Protein AF-A0AB34GJB0-F1 (afdb_monomer_lite)

Foldseek 3Di:
DDDPFFCADPDRDTPDDPQDDWDAAPAPRTTDTCVQFVQDWDAHVVCCLPPVDRDTGGHGPVVVVVCVVQQQPQDDQSVVRPVCVLVVQVLLVVQLVVLVVVLVLVVCLVPDDPPVSVVVVVVLLVPPPDDVVLVVVVVVPDVDDPDDPPPPVSSDPDPCSNVRVRTDGNNRSSVSVD

Organism: Eschrichtius robustus (NCBI:txid9764)

Radius of gyration: 23.54 Å; chains: 1; bounding box: 44×44×72 Å

Sequence (178 aa):
MHYMLHKQRGCQRCIGLSNGRAKVCNYSGWYYCSSCHADDSFLIPARIVHNWDTSKYKVSKQAKEFLEYVYEEPLIDIQQENPMLYGHAEPLATVVRLRQRLKSLRAYLFSCRAAVAEDLRRRWILTCRFSEAFLEQLSYRFPSALHSTLELELIFPREYLLQQIHLYSLADLQQVST

pLDDT: mean 74.67, std 21.78, range [33.75, 98.25]

Secondary structure (DSSP, 8-state):
-----PPPSSSS---SSSS---EE-TTT--EE-TTT----EEE-HHHHHHH----EEE--HHHHHHHHHTTTS--EEHHHH-TTHHHH-HHHHHHHHHHHHHHHHHHHHHHS-HHHHHHHHHHHHHHS---HHHHHHHHHH-SS--S-TTSGGGG-S-THHHH-TTEE-HHHHHHHT-

InterPro domains:
  IPR025258 Rubicon Homology Domain [PF13901] (23-122)
  IPR025258 Rubicon Homology Domain [SM01175] (23-178)
  IPR051366 Differentially Expressed in FDCP 8 Homolog [PTHR12326] (10-123)

Structure (mmCIF, N/CA/C/O backbone):
data_AF-A0AB34GJB0-F1
#
_entry.id   AF-A0AB34GJB0-F1
#
loop_
_atom_site.group_PDB
_atom_site.id
_atom_site.type_symbol
_atom_site.label_atom_id
_atom_site.label_alt_id
_atom_site.label_comp_id
_atom_site.label_asym_id
_atom_site.label_entity_id
_atom_site.label_seq_id
_atom_site.pdbx_PDB_ins_code
_atom_site.Cartn_x
_atom_site.Cartn_y
_atom_site.Cartn_z
_atom_site.occupancy
_atom_site.B_iso_or_equiv
_atom_site.auth_seq_id
_atom_site.auth_comp_id
_atom_site.auth_asym_id
_atom_site.auth_atom_id
_atom_site.pdbx_PDB_model_num
ATOM 1 N N . MET A 1 1 ? 10.705 -13.353 -40.795 1.00 33.75 1 MET A N 1
ATOM 2 C CA . MET A 1 1 ? 10.965 -12.764 -39.463 1.00 33.75 1 MET A CA 1
ATOM 3 C C . MET A 1 1 ? 10.013 -11.592 -39.260 1.00 33.75 1 MET A C 1
ATOM 5 O O . MET A 1 1 ? 10.256 -10.520 -39.791 1.00 33.75 1 MET A O 1
ATOM 9 N N . HIS A 1 2 ? 8.885 -11.817 -38.583 1.00 35.91 2 HIS A N 1
ATOM 10 C CA . HIS A 1 2 ? 7.931 -10.761 -38.228 1.00 35.91 2 HIS A CA 1
ATOM 11 C C . HIS A 1 2 ? 8.446 -10.075 -36.956 1.00 35.91 2 HIS A C 1
ATOM 13 O O . HIS A 1 2 ? 8.299 -10.607 -35.858 1.00 35.91 2 HIS A O 1
ATOM 19 N N . TYR A 1 3 ? 9.121 -8.935 -37.093 1.00 42.66 3 TYR A N 1
ATOM 20 C CA . TYR A 1 3 ? 9.514 -8.129 -35.939 1.00 42.66 3 TYR A CA 1
ATOM 21 C C . TYR A 1 3 ? 8.248 -7.455 -35.396 1.00 42.66 3 TYR A C 1
ATOM 23 O O . TYR A 1 3 ? 7.675 -6.591 -36.057 1.00 42.66 3 TYR A O 1
ATOM 31 N N . MET A 1 4 ? 7.770 -7.888 -34.226 1.00 43.97 4 MET A N 1
ATOM 32 C CA . MET A 1 4 ? 6.635 -7.249 -33.560 1.00 43.97 4 MET A CA 1
ATOM 33 C C . MET A 1 4 ? 7.011 -5.807 -33.198 1.00 43.97 4 MET A C 1
ATOM 35 O O . MET A 1 4 ? 7.777 -5.560 -32.267 1.00 43.97 4 MET A O 1
ATOM 39 N N . LEU A 1 5 ? 6.465 -4.844 -33.940 1.00 49.59 5 LEU A N 1
ATO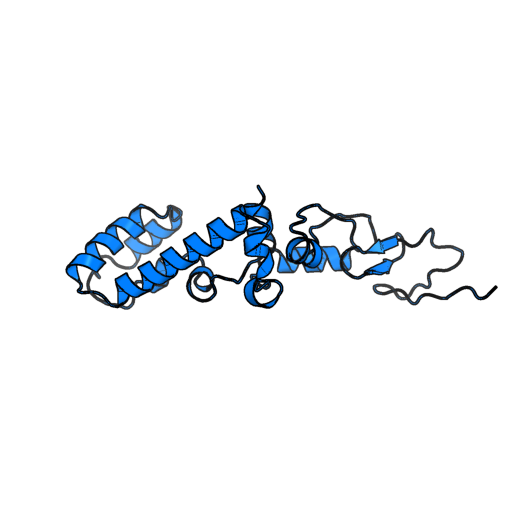M 40 C CA . LEU A 1 5 ? 6.477 -3.430 -33.578 1.00 49.59 5 LEU A CA 1
ATOM 41 C C . LEU A 1 5 ? 5.552 -3.240 -32.371 1.00 49.59 5 LEU A C 1
ATOM 43 O O . LEU A 1 5 ? 4.359 -2.974 -32.510 1.00 49.59 5 LEU A O 1
ATOM 47 N N . HIS A 1 6 ? 6.087 -3.403 -31.163 1.00 53.94 6 HIS A N 1
ATOM 48 C CA . HIS A 1 6 ? 5.340 -3.077 -29.955 1.00 53.94 6 HIS A CA 1
ATOM 49 C C . HIS A 1 6 ? 5.229 -1.551 -29.818 1.00 53.94 6 HIS A C 1
ATOM 51 O O . HIS A 1 6 ? 6.228 -0.840 -29.669 1.00 53.94 6 HIS A O 1
ATOM 57 N N . LYS A 1 7 ? 3.994 -1.040 -29.875 1.00 52.41 7 LYS A N 1
ATOM 58 C CA . LYS A 1 7 ? 3.661 0.364 -29.606 1.00 52.41 7 LYS A CA 1
ATOM 59 C C . LYS A 1 7 ? 3.959 0.676 -28.133 1.00 52.41 7 LYS A C 1
ATOM 61 O O . LYS A 1 7 ? 3.373 0.058 -27.247 1.00 52.41 7 LYS A O 1
ATOM 66 N N . GLN A 1 8 ? 4.874 1.613 -27.874 1.00 60.31 8 GLN A N 1
ATOM 67 C CA . GLN A 1 8 ? 5.222 2.035 -26.512 1.00 60.31 8 GLN A CA 1
ATOM 68 C C . GLN A 1 8 ? 4.061 2.777 -25.844 1.00 60.31 8 GLN A C 1
ATOM 70 O O . GLN A 1 8 ? 3.300 3.488 -26.503 1.00 60.31 8 GLN A O 1
ATOM 75 N N . ARG A 1 9 ? 3.974 2.671 -24.515 1.00 62.88 9 ARG A N 1
ATOM 76 C CA . ARG A 1 9 ? 3.194 3.595 -23.683 1.00 62.88 9 ARG A CA 1
ATOM 77 C C . ARG A 1 9 ? 4.164 4.580 -23.021 1.00 62.88 9 ARG A C 1
ATOM 79 O O . ARG A 1 9 ? 5.198 4.166 -22.513 1.00 62.88 9 ARG A O 1
ATOM 86 N N . GLY A 1 10 ? 3.871 5.879 -23.087 1.00 62.88 10 GLY A N 1
ATOM 87 C CA . GLY A 1 10 ? 4.694 6.938 -22.476 1.00 62.88 10 GLY A CA 1
ATOM 88 C C . GLY A 1 10 ? 5.703 7.642 -23.399 1.00 62.88 10 GLY A C 1
ATOM 89 O O . GLY A 1 10 ? 6.296 8.633 -22.987 1.00 62.88 10 GLY A O 1
ATOM 90 N N . CYS A 1 11 ? 5.883 7.203 -24.651 1.00 69.62 11 CYS A N 1
ATOM 91 C CA . CYS A 1 11 ? 6.543 8.013 -25.683 1.00 69.62 11 CYS A CA 1
ATOM 92 C C . CYS A 1 11 ? 6.056 7.655 -27.098 1.00 69.62 11 CYS A C 1
ATOM 94 O O . CYS A 1 11 ? 5.539 6.564 -27.325 1.00 69.62 11 CYS A O 1
ATOM 96 N N . GLN A 1 12 ? 6.245 8.563 -28.062 1.00 65.62 12 GLN A N 1
ATOM 97 C CA . GLN A 1 12 ? 5.917 8.334 -29.481 1.00 65.62 12 GLN A CA 1
ATOM 98 C C . GLN A 1 12 ? 6.993 7.528 -30.239 1.00 65.62 12 GLN A C 1
ATOM 100 O O . GLN A 1 12 ? 6.865 7.296 -31.439 1.00 65.62 12 GLN A O 1
ATOM 105 N N . ARG A 1 13 ? 8.079 7.107 -29.575 1.00 61.16 13 ARG A N 1
ATOM 106 C CA . ARG A 1 13 ? 9.190 6.406 -30.234 1.00 61.16 13 ARG A CA 1
ATOM 107 C C . ARG A 1 13 ? 8.894 4.911 -30.326 1.00 61.16 13 ARG A C 1
ATOM 109 O O . ARG A 1 13 ? 8.484 4.289 -29.350 1.00 61.16 13 ARG A O 1
ATOM 116 N N . CYS A 1 14 ? 9.147 4.309 -31.484 1.00 56.53 14 CYS A N 1
ATOM 117 C CA . CYS A 1 14 ? 9.052 2.859 -31.648 1.00 56.53 14 CYS A CA 1
ATOM 118 C C . CYS A 1 14 ? 10.234 2.158 -30.954 1.00 56.53 14 CYS A C 1
ATOM 120 O O . CYS A 1 14 ? 11.354 2.677 -30.922 1.00 56.53 14 CYS A O 1
ATOM 122 N N . ILE A 1 15 ? 9.991 0.977 -30.377 1.00 60.75 15 ILE A N 1
ATOM 123 C CA . ILE A 1 15 ? 11.068 0.071 -29.951 1.00 60.75 15 ILE A CA 1
ATOM 124 C C . ILE A 1 15 ? 11.555 -0.633 -31.221 1.00 60.75 15 ILE A C 1
ATOM 126 O O . ILE A 1 15 ? 10.872 -1.516 -31.729 1.00 60.75 15 ILE A O 1
ATOM 130 N N . GLY A 1 16 ? 12.697 -0.212 -31.770 1.00 54.84 16 GLY A N 1
ATOM 131 C CA . GLY A 1 16 ? 13.263 -0.822 -32.975 1.00 54.84 16 GLY A CA 1
ATOM 132 C C . GLY A 1 16 ? 14.640 -0.274 -33.356 1.00 54.84 16 GLY A C 1
ATOM 133 O O . GLY A 1 16 ? 14.816 0.933 -33.478 1.00 54.84 16 GLY A O 1
ATOM 134 N N . LEU A 1 17 ? 15.589 -1.203 -33.522 1.00 53.16 17 LEU A N 1
ATOM 135 C CA . LEU A 1 17 ? 16.960 -1.129 -34.066 1.00 53.16 17 LEU A CA 1
ATOM 136 C C . LEU A 1 17 ? 17.994 -0.173 -33.429 1.00 53.16 17 LEU A C 1
ATOM 138 O O . LEU A 1 17 ? 19.157 -0.556 -33.382 1.00 53.16 17 LEU A O 1
ATOM 142 N N . SER A 1 18 ? 17.630 0.988 -32.873 1.00 57.03 18 SER A N 1
ATOM 143 C CA . SER A 1 18 ? 18.613 1.954 -32.322 1.00 57.03 18 SER A CA 1
ATOM 144 C C . SER A 1 18 ? 18.473 2.276 -30.825 1.00 57.03 18 SER A C 1
ATOM 146 O O . SER A 1 18 ? 19.363 2.891 -30.247 1.00 57.03 18 SER A O 1
ATOM 148 N N . ASN A 1 19 ? 17.397 1.835 -30.161 1.00 59.53 19 ASN A N 1
ATOM 149 C CA . ASN A 1 19 ? 16.993 2.360 -28.841 1.00 59.53 19 ASN A CA 1
ATOM 150 C C . ASN A 1 19 ? 17.233 1.425 -27.633 1.00 59.53 19 ASN A C 1
ATOM 152 O O . ASN A 1 19 ? 16.562 1.557 -26.605 1.00 59.53 19 ASN A O 1
ATOM 156 N N . GLY A 1 20 ? 18.201 0.507 -27.720 1.00 67.69 20 GLY A N 1
ATOM 157 C CA . GLY A 1 20 ? 18.560 -0.403 -26.623 1.00 67.69 20 GLY A CA 1
ATOM 158 C C . GLY A 1 20 ? 17.492 -1.461 -26.294 1.00 67.69 20 GLY A C 1
ATOM 159 O O . GLY A 1 20 ? 16.441 -1.537 -26.932 1.00 67.69 20 GLY A O 1
ATOM 160 N N . ARG A 1 21 ? 17.772 -2.325 -25.304 1.00 79.75 21 ARG A N 1
ATOM 161 C CA . ARG A 1 21 ? 16.826 -3.364 -24.856 1.00 79.75 21 ARG A CA 1
ATOM 162 C C . ARG A 1 21 ? 15.627 -2.731 -24.147 1.00 79.75 21 ARG A C 1
ATOM 164 O O . ARG A 1 21 ? 15.800 -1.941 -23.221 1.00 79.75 21 ARG A O 1
ATOM 171 N N . ALA A 1 22 ? 14.423 -3.119 -24.564 1.00 85.19 22 ALA A N 1
ATOM 172 C CA . ALA A 1 22 ? 13.187 -2.746 -23.887 1.00 85.19 22 ALA A CA 1
ATOM 173 C C . ALA A 1 22 ? 13.136 -3.319 -22.465 1.00 85.19 22 ALA A C 1
ATOM 175 O O . ALA A 1 22 ? 13.645 -4.411 -22.207 1.00 85.19 22 ALA A O 1
ATOM 176 N N . LYS A 1 23 ? 12.494 -2.586 -21.558 1.00 89.69 23 LYS A N 1
ATOM 177 C CA . LYS A 1 23 ? 12.322 -2.947 -20.149 1.00 89.69 23 LYS A CA 1
ATOM 178 C C . LYS A 1 23 ? 10.840 -3.059 -19.813 1.00 89.69 23 LYS A C 1
ATOM 180 O O . LYS A 1 23 ? 10.034 -2.319 -20.371 1.00 89.69 23 LYS A O 1
ATOM 185 N N . VAL A 1 24 ? 10.485 -3.967 -18.910 1.00 92.44 24 VAL A N 1
ATOM 186 C CA . VAL A 1 24 ? 9.092 -4.199 -18.496 1.00 92.44 24 VAL A CA 1
ATOM 187 C C . VAL A 1 24 ? 8.834 -3.521 -17.156 1.00 92.44 24 VAL A C 1
ATOM 189 O O . VAL A 1 24 ? 9.576 -3.745 -16.202 1.00 92.44 24 VAL A O 1
ATOM 192 N N . CYS A 1 25 ? 7.769 -2.723 -17.084 1.00 95.56 25 CYS A N 1
ATOM 193 C CA . CYS A 1 25 ? 7.309 -2.124 -15.833 1.00 95.56 25 CYS A CA 1
ATOM 194 C C . CYS A 1 25 ? 6.539 -3.153 -14.999 1.00 95.56 25 CYS A C 1
ATOM 196 O O . CYS A 1 25 ? 5.541 -3.697 -15.471 1.00 95.56 25 CYS A O 1
ATOM 198 N N . ASN A 1 26 ? 6.943 -3.372 -13.744 1.00 97.69 26 ASN A N 1
ATOM 199 C CA . ASN A 1 26 ? 6.282 -4.344 -12.863 1.00 97.69 26 ASN A CA 1
ATOM 200 C C . ASN A 1 26 ? 4.884 -3.918 -12.389 1.00 97.69 26 ASN A C 1
ATOM 202 O O . ASN A 1 26 ? 4.131 -4.768 -11.927 1.00 97.69 26 ASN A O 1
ATOM 206 N N . TYR A 1 27 ? 4.535 -2.632 -12.496 1.00 96.94 27 TYR A N 1
ATOM 207 C CA . TYR A 1 27 ? 3.196 -2.142 -12.163 1.00 96.94 27 TYR A CA 1
ATOM 208 C C . TYR A 1 27 ? 2.227 -2.293 -13.337 1.00 96.94 27 TYR A C 1
ATOM 210 O O . TYR A 1 27 ? 1.149 -2.855 -13.194 1.00 96.94 27 TYR A O 1
ATOM 218 N N . SER A 1 28 ? 2.614 -1.796 -14.514 1.00 92.88 28 SER A N 1
ATOM 219 C CA . SER A 1 28 ? 1.702 -1.680 -15.653 1.00 92.88 28 SER A CA 1
ATOM 220 C C . SER A 1 28 ? 1.772 -2.860 -16.630 1.00 92.88 28 SER A C 1
ATOM 222 O O . SER A 1 28 ? 0.884 -3.002 -17.466 1.00 92.88 28 SER A O 1
ATOM 224 N N . GLY A 1 29 ? 2.829 -3.680 -16.569 1.00 92.19 29 GLY A N 1
ATOM 225 C CA . GLY A 1 29 ? 3.062 -4.822 -17.462 1.00 92.19 29 GLY A CA 1
ATOM 226 C C . GLY A 1 29 ? 3.522 -4.454 -18.879 1.00 92.19 29 GLY A C 1
ATOM 227 O O . GLY A 1 29 ? 3.817 -5.339 -19.679 1.00 92.19 29 GLY A O 1
ATOM 228 N N . TRP A 1 30 ? 3.610 -3.162 -19.211 1.00 90.12 30 TRP A N 1
ATOM 229 C CA . TRP A 1 30 ? 4.000 -2.704 -20.548 1.00 90.12 30 TRP A CA 1
ATOM 230 C C . TRP A 1 30 ? 5.518 -2.616 -20.724 1.00 90.12 30 TRP A C 1
ATOM 232 O O . TRP A 1 30 ? 6.281 -2.493 -19.761 1.00 90.12 30 TRP A O 1
ATOM 242 N N . TYR A 1 31 ? 5.943 -2.627 -21.990 1.00 88.75 31 TYR A N 1
ATOM 243 C CA . TYR A 1 31 ? 7.327 -2.407 -22.397 1.00 88.75 31 TYR A CA 1
ATOM 244 C C . TYR A 1 31 ? 7.625 -0.916 -22.586 1.00 88.75 31 TYR A C 1
ATOM 246 O O . TYR A 1 31 ? 6.865 -0.186 -23.226 1.00 88.75 31 TYR A O 1
ATOM 254 N N . TYR A 1 32 ? 8.779 -0.492 -22.081 1.00 86.75 32 TYR A N 1
ATOM 255 C CA . TYR A 1 32 ? 9.278 0.878 -22.109 1.00 86.75 32 TYR A CA 1
ATOM 256 C C . TYR A 1 32 ? 10.728 0.902 -22.607 1.00 86.75 32 TYR A C 1
ATOM 258 O O . TYR A 1 32 ? 11.509 -0.016 -22.344 1.00 86.75 32 TYR A O 1
ATOM 266 N N . CYS A 1 33 ? 11.122 1.965 -23.309 1.00 87.31 33 CYS A N 1
ATOM 267 C CA . CYS A 1 33 ? 12.532 2.197 -23.630 1.00 87.31 33 CYS A CA 1
ATOM 268 C C . CYS A 1 33 ? 13.346 2.626 -22.394 1.00 87.31 33 CYS A C 1
ATOM 270 O O . CYS A 1 33 ? 12.792 3.088 -21.393 1.00 87.31 33 CYS A O 1
ATOM 272 N N . SER A 1 34 ? 14.678 2.568 -22.493 1.00 87.62 34 SER A N 1
ATOM 273 C CA . SER A 1 34 ? 15.597 2.955 -21.409 1.00 87.62 34 SER A CA 1
ATOM 274 C C . SER A 1 34 ? 15.406 4.389 -20.899 1.00 87.62 34 SER A C 1
ATOM 276 O O . SER A 1 34 ? 15.703 4.663 -19.743 1.00 87.62 34 SER A O 1
ATOM 278 N N . SER A 1 35 ? 14.887 5.306 -21.727 1.00 87.31 35 SER A N 1
ATOM 279 C CA . SER A 1 35 ? 14.621 6.689 -21.298 1.00 87.31 35 SER A CA 1
ATOM 280 C C . SER A 1 35 ? 13.346 6.837 -20.454 1.00 87.31 35 SER A C 1
ATOM 282 O O . SER A 1 35 ? 13.303 7.679 -19.554 1.00 87.31 35 SER A O 1
ATOM 284 N N . CYS A 1 36 ? 12.337 5.993 -20.697 1.00 88.38 36 CYS A N 1
ATOM 285 C CA . CYS A 1 36 ? 11.066 5.976 -19.962 1.00 88.38 36 CYS A CA 1
ATOM 286 C C . CYS A 1 36 ? 11.098 5.031 -18.747 1.00 88.38 36 CYS A C 1
ATOM 288 O O . CYS A 1 36 ? 10.216 5.092 -17.890 1.00 88.38 36 CYS A O 1
ATOM 290 N N . HIS A 1 37 ? 12.109 4.164 -18.663 1.00 92.81 37 HIS A N 1
ATOM 291 C CA . HIS A 1 37 ? 12.275 3.181 -17.598 1.00 92.81 37 HIS A CA 1
ATOM 292 C C . HIS A 1 37 ? 13.697 3.221 -17.029 1.00 92.81 37 HIS A C 1
ATOM 294 O O . HIS A 1 37 ? 14.611 2.533 -17.500 1.00 92.81 37 HIS A O 1
ATOM 300 N N . ALA A 1 38 ? 13.870 4.039 -15.990 1.00 91.88 38 ALA A N 1
ATOM 301 C CA . ALA A 1 38 ? 15.153 4.273 -15.330 1.00 91.88 38 ALA A CA 1
ATOM 302 C C . ALA A 1 38 ? 15.511 3.216 -14.266 1.00 91.88 38 ALA A C 1
ATOM 304 O O . ALA A 1 38 ? 16.503 3.377 -13.570 1.00 91.88 38 ALA A O 1
ATOM 305 N N . ASP A 1 39 ? 14.750 2.118 -14.174 1.00 94.69 39 ASP A N 1
ATOM 306 C CA . ASP A 1 39 ? 14.911 1.060 -13.157 1.00 94.69 39 ASP A CA 1
ATOM 307 C C . ASP A 1 39 ? 14.697 1.525 -11.712 1.00 94.69 39 ASP A C 1
ATOM 309 O O . ASP A 1 39 ? 15.062 0.818 -10.770 1.00 94.69 39 ASP A O 1
ATOM 313 N N . ASP A 1 40 ? 14.023 2.662 -11.544 1.00 96.19 40 ASP A N 1
ATOM 314 C CA . ASP A 1 40 ? 13.411 3.046 -10.280 1.00 96.19 40 ASP A CA 1
ATOM 315 C C . ASP A 1 40 ? 12.552 1.907 -9.739 1.00 96.19 40 ASP A C 1
ATOM 317 O O . ASP A 1 40 ? 11.891 1.207 -10.506 1.00 96.19 40 ASP A O 1
ATOM 321 N N . SER A 1 41 ? 12.551 1.723 -8.421 1.00 97.75 41 SER A N 1
ATOM 322 C CA . SER A 1 41 ? 11.810 0.641 -7.778 1.00 97.75 41 SER A CA 1
ATOM 323 C C . SER A 1 41 ? 10.775 1.174 -6.797 1.00 97.75 41 SER A C 1
ATOM 325 O O . SER A 1 41 ? 11.066 2.083 -6.021 1.00 97.75 41 SER A O 1
ATOM 327 N N . PHE A 1 42 ? 9.580 0.587 -6.816 1.00 98.25 42 PHE A N 1
ATOM 328 C CA . PHE A 1 42 ? 8.471 0.959 -5.938 1.00 98.25 42 PHE A CA 1
ATOM 329 C C . PHE A 1 42 ? 7.663 -0.273 -5.514 1.00 98.25 42 PHE A C 1
ATOM 331 O O . PHE A 1 42 ? 7.808 -1.349 -6.102 1.00 98.25 42 PHE A O 1
ATOM 338 N N . LEU A 1 43 ? 6.832 -0.121 -4.482 1.00 97.31 43 LEU A N 1
ATOM 339 C CA . LEU A 1 43 ? 5.856 -1.133 -4.083 1.00 97.31 43 LEU A CA 1
ATOM 340 C C . LEU A 1 43 ? 4.830 -1.374 -5.193 1.00 97.31 43 LEU A C 1
ATOM 342 O O . LEU A 1 43 ? 4.430 -0.445 -5.891 1.00 97.31 43 LEU A O 1
ATOM 346 N N . ILE A 1 44 ? 4.372 -2.616 -5.342 1.00 98.25 44 ILE A N 1
ATOM 347 C CA . ILE A 1 44 ? 3.368 -2.968 -6.352 1.00 98.25 44 ILE A CA 1
ATOM 348 C C . ILE A 1 44 ? 2.065 -3.357 -5.641 1.00 98.25 44 ILE A C 1
ATOM 350 O O . ILE A 1 44 ? 2.025 -4.438 -5.051 1.00 98.25 44 ILE A O 1
ATOM 3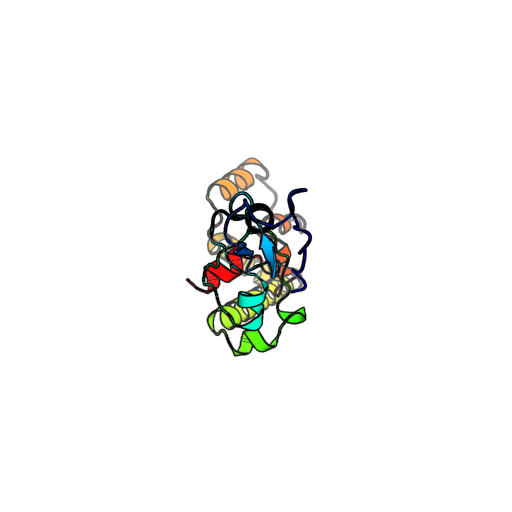54 N N . PRO A 1 45 ? 0.991 -2.541 -5.727 1.00 97.38 45 PRO A N 1
ATOM 355 C CA . PRO A 1 45 ? -0.259 -2.769 -4.994 1.00 97.38 45 PRO A CA 1
ATOM 356 C C . PRO A 1 45 ? -0.805 -4.194 -5.145 1.00 97.38 45 PRO A C 1
ATOM 358 O O . PRO A 1 45 ? -1.058 -4.874 -4.156 1.00 97.38 45 PRO A O 1
ATOM 361 N N . ALA A 1 46 ? -0.881 -4.694 -6.383 1.00 97.12 46 ALA A N 1
ATOM 362 C CA . ALA A 1 46 ? -1.389 -6.035 -6.668 1.00 97.12 46 ALA A CA 1
ATOM 363 C C . ALA A 1 46 ? -0.557 -7.151 -6.007 1.00 97.12 46 ALA A C 1
ATOM 365 O O . ALA A 1 46 ? -1.107 -8.171 -5.601 1.00 97.12 46 ALA A O 1
ATOM 366 N N . ARG A 1 47 ? 0.764 -6.974 -5.859 1.00 97.69 47 ARG A N 1
ATOM 367 C CA . ARG A 1 47 ? 1.624 -7.973 -5.200 1.00 97.69 47 ARG A CA 1
ATOM 368 C C . ARG A 1 47 ? 1.404 -7.996 -3.692 1.00 97.69 47 ARG A C 1
ATOM 370 O O . ARG A 1 47 ? 1.341 -9.078 -3.117 1.00 97.69 47 ARG A O 1
ATOM 377 N N . ILE A 1 48 ? 1.213 -6.830 -3.079 1.00 97.25 48 ILE A N 1
ATOM 378 C CA . ILE A 1 48 ? 0.883 -6.730 -1.654 1.00 97.25 48 ILE A CA 1
ATOM 379 C C . ILE A 1 48 ? -0.473 -7.392 -1.388 1.00 97.25 48 ILE A C 1
ATOM 381 O O . ILE A 1 48 ? -0.579 -8.249 -0.517 1.00 97.25 48 ILE A O 1
ATOM 385 N N . VAL A 1 49 ? -1.497 -7.046 -2.171 1.00 97.25 49 VAL A N 1
ATOM 386 C CA . VAL A 1 49 ? -2.871 -7.530 -1.958 1.00 97.25 49 VAL A CA 1
ATOM 387 C C . VAL A 1 49 ? -3.003 -9.036 -2.190 1.00 97.25 49 VAL A C 1
ATOM 389 O O . VAL A 1 49 ? -3.709 -9.714 -1.445 1.00 97.25 49 VAL A O 1
ATOM 392 N N . HIS A 1 50 ? -2.335 -9.589 -3.203 1.00 96.62 50 HIS A N 1
ATOM 393 C CA . HIS A 1 50 ? -2.494 -11.008 -3.538 1.00 96.62 50 HIS A CA 1
ATOM 394 C C . HIS A 1 50 ? -1.467 -11.926 -2.875 1.00 96.62 50 HIS A C 1
ATOM 396 O O . HIS A 1 50 ? -1.777 -13.092 -2.655 1.00 96.62 50 HIS A O 1
ATOM 402 N N . ASN A 1 51 ? -0.276 -11.421 -2.536 1.00 95.75 51 ASN A N 1
ATOM 403 C CA . ASN A 1 51 ? 0.832 -12.254 -2.056 1.00 95.75 51 ASN A CA 1
ATOM 404 C C . ASN A 1 51 ? 1.465 -11.767 -0.743 1.00 95.75 51 ASN A C 1
ATOM 406 O O . ASN A 1 51 ? 2.447 -12.362 -0.309 1.00 95.75 51 ASN A O 1
ATOM 410 N N . TRP A 1 52 ? 0.955 -10.691 -0.130 1.00 96.38 52 TRP A N 1
ATOM 411 C CA . TRP A 1 52 ? 1.588 -10.025 1.019 1.00 96.38 52 TRP A CA 1
ATOM 412 C C . TRP A 1 52 ? 3.071 -9.679 0.786 1.00 96.38 52 TRP A C 1
ATOM 414 O O . TRP A 1 52 ? 3.912 -9.750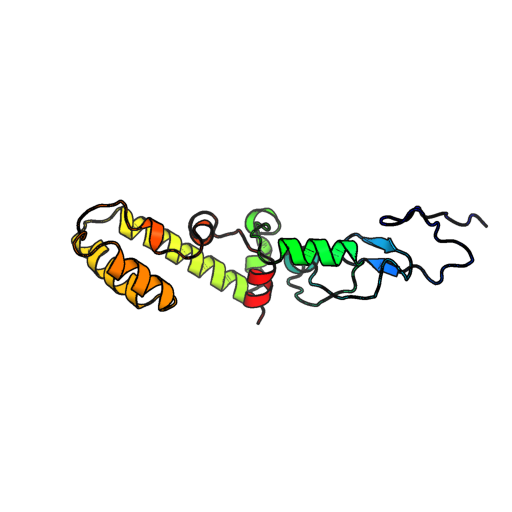 1.678 1.00 96.38 52 TRP A O 1
ATOM 424 N N . ASP A 1 53 ? 3.402 -9.319 -0.452 1.00 96.25 53 ASP A N 1
ATOM 425 C CA . ASP A 1 53 ? 4.766 -9.033 -0.884 1.00 96.25 53 ASP A CA 1
ATOM 426 C C . ASP A 1 53 ? 5.027 -7.522 -0.894 1.00 96.25 53 ASP A C 1
ATOM 428 O O . ASP A 1 53 ? 4.581 -6.803 -1.793 1.00 96.25 53 ASP A O 1
ATOM 432 N N . THR A 1 54 ? 5.759 -7.050 0.118 1.00 94.25 54 THR A N 1
ATOM 433 C CA . THR A 1 54 ? 6.152 -5.642 0.302 1.00 94.25 54 THR A CA 1
ATOM 434 C C . THR A 1 54 ? 7.537 -5.322 -0.269 1.00 94.25 54 THR A C 1
ATOM 436 O O . THR A 1 54 ? 8.140 -4.295 0.050 1.00 94.25 54 THR A O 1
ATOM 439 N N . SER A 1 55 ? 8.052 -6.171 -1.162 1.00 96.25 55 SER A N 1
ATOM 440 C CA . SER A 1 55 ? 9.291 -5.896 -1.887 1.00 96.25 55 SER A CA 1
ATOM 441 C C . SER A 1 55 ? 9.090 -4.786 -2.923 1.00 96.25 55 SER A C 1
ATOM 443 O O . SER A 1 55 ? 8.012 -4.602 -3.496 1.00 96.25 55 SER A O 1
ATOM 445 N N . LYS A 1 56 ? 10.161 -4.041 -3.216 1.00 96.94 56 LYS A N 1
ATOM 446 C CA . LYS A 1 56 ? 10.154 -3.030 -4.281 1.00 96.94 56 LYS A CA 1
ATOM 447 C C . LYS A 1 56 ? 10.567 -3.655 -5.610 1.00 96.94 56 LYS A C 1
ATOM 449 O O . LYS A 1 56 ? 11.552 -4.386 -5.683 1.00 96.94 56 LYS A O 1
ATOM 454 N N . TYR A 1 57 ? 9.855 -3.300 -6.674 1.00 98.25 57 TYR A N 1
ATOM 455 C CA . TYR A 1 57 ? 10.089 -3.805 -8.024 1.00 98.25 57 TYR A CA 1
ATOM 456 C C . TYR A 1 57 ? 10.310 -2.673 -9.012 1.00 98.25 57 TYR A C 1
ATOM 458 O O . TYR A 1 57 ? 9.759 -1.585 -8.855 1.00 98.25 57 TYR A O 1
ATOM 466 N N . LYS A 1 58 ? 11.081 -2.952 -10.067 1.00 98.12 58 LYS A N 1
ATOM 467 C CA . LYS A 1 58 ? 11.406 -1.957 -11.088 1.00 98.12 58 LYS A CA 1
ATOM 468 C C . LYS A 1 58 ? 10.158 -1.497 -11.850 1.00 98.12 58 LYS A C 1
ATOM 470 O O . LYS A 1 58 ? 9.408 -2.326 -12.373 1.00 98.12 58 LYS A O 1
ATOM 475 N N . VAL A 1 59 ? 9.962 -0.190 -11.962 1.00 97.62 59 VAL A N 1
ATOM 476 C CA . VAL A 1 59 ? 8.812 0.441 -12.615 1.00 97.62 59 VAL A CA 1
ATOM 477 C C . VAL A 1 59 ? 9.250 1.526 -13.602 1.00 97.62 59 VAL A C 1
ATOM 479 O O . VAL A 1 59 ? 10.344 2.085 -13.523 1.00 97.62 59 VAL A O 1
ATOM 482 N N . SER A 1 60 ? 8.379 1.833 -14.565 1.00 95.69 60 SER A N 1
ATOM 483 C CA . SER A 1 60 ? 8.553 2.993 -15.448 1.00 95.69 60 SER A CA 1
ATOM 484 C C . SER A 1 60 ? 8.440 4.299 -14.659 1.00 95.69 60 SER A C 1
ATOM 486 O O . SER A 1 60 ? 7.704 4.333 -13.674 1.00 95.69 60 SER A O 1
ATOM 488 N N . LYS A 1 61 ? 9.043 5.386 -15.155 1.00 95.12 61 LYS A N 1
ATOM 489 C CA . LYS A 1 61 ? 8.965 6.719 -14.523 1.00 95.12 61 LYS A CA 1
ATOM 490 C C . LYS A 1 61 ? 7.525 7.166 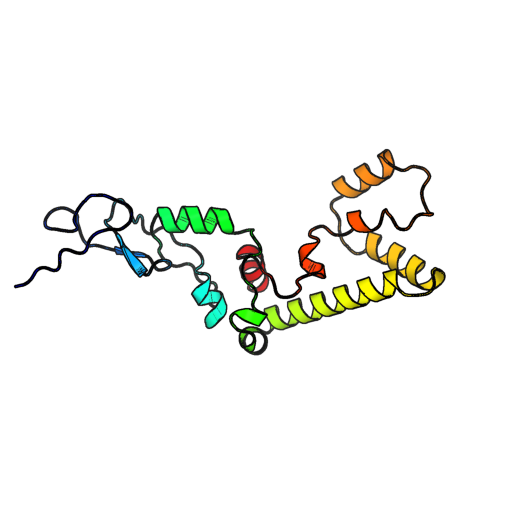-14.263 1.00 95.12 61 LYS A C 1
ATOM 492 O O . LYS A 1 61 ? 7.178 7.485 -13.138 1.00 95.12 61 LYS A O 1
ATOM 497 N N . GLN A 1 62 ? 6.668 7.048 -15.278 1.00 94.12 62 GLN A N 1
ATOM 498 C CA . GLN A 1 62 ? 5.248 7.396 -15.176 1.00 94.12 62 GLN A CA 1
ATOM 499 C C . GLN A 1 62 ? 4.519 6.590 -14.088 1.00 94.12 62 GLN A C 1
ATOM 501 O O . GLN A 1 62 ? 3.725 7.131 -13.329 1.00 94.12 62 GLN A O 1
ATOM 506 N N . ALA A 1 63 ? 4.776 5.280 -14.016 1.00 95.94 63 ALA A N 1
ATOM 507 C CA . ALA A 1 63 ? 4.187 4.436 -12.978 1.00 95.94 63 ALA A CA 1
ATOM 508 C C . ALA A 1 63 ? 4.687 4.822 -11.583 1.00 95.94 63 ALA A C 1
ATOM 510 O O . ALA A 1 63 ? 3.898 4.821 -10.650 1.00 95.94 63 ALA A O 1
ATOM 511 N N . LYS A 1 64 ? 5.974 5.163 -11.449 1.00 97.44 64 LYS A N 1
ATOM 512 C CA . LYS A 1 64 ? 6.545 5.635 -10.188 1.00 97.44 64 LYS A CA 1
ATOM 513 C C . LYS A 1 64 ? 5.861 6.919 -9.720 1.00 97.44 64 LYS A C 1
ATOM 515 O O . LYS A 1 64 ? 5.354 6.933 -8.612 1.00 97.44 64 LYS A O 1
ATOM 520 N N . GLU A 1 65 ? 5.774 7.928 -10.587 1.00 96.62 65 GLU A N 1
ATOM 521 C CA . GLU A 1 65 ? 5.115 9.210 -10.289 1.00 96.62 65 GLU A CA 1
ATOM 522 C C . GLU A 1 65 ? 3.665 9.002 -9.834 1.00 96.62 65 GLU A C 1
ATOM 524 O O . GLU A 1 65 ? 3.228 9.582 -8.844 1.00 96.62 65 GLU A O 1
ATOM 529 N N . PHE A 1 66 ? 2.926 8.124 -10.518 1.00 96.50 66 PHE A N 1
ATOM 530 C CA . PHE A 1 66 ? 1.564 7.778 -10.121 1.00 96.50 66 PHE A CA 1
ATOM 531 C C . PHE A 1 66 ? 1.510 7.074 -8.758 1.00 96.50 66 PHE A C 1
ATOM 533 O O . PHE A 1 66 ? 0.696 7.437 -7.916 1.00 96.50 66 PHE A O 1
ATOM 540 N N . LEU A 1 67 ? 2.363 6.070 -8.537 1.00 97.56 67 LEU A N 1
ATOM 541 C CA . LEU A 1 67 ? 2.383 5.303 -7.292 1.00 97.56 67 LEU A CA 1
ATOM 542 C C . LEU A 1 67 ? 2.817 6.153 -6.092 1.00 97.56 67 LEU A C 1
ATOM 544 O O . LEU A 1 67 ? 2.290 5.957 -5.003 1.00 97.56 67 LEU A O 1
ATOM 548 N N . GLU A 1 68 ? 3.736 7.099 -6.293 1.00 97.44 68 GLU A N 1
ATOM 549 C CA . GLU A 1 68 ? 4.123 8.104 -5.298 1.00 97.44 68 GLU A CA 1
ATOM 550 C C . GLU A 1 68 ? 2.962 9.054 -4.997 1.00 97.44 68 GLU A C 1
ATOM 552 O O . GLU A 1 68 ? 2.684 9.322 -3.831 1.00 97.44 68 GLU A O 1
ATOM 557 N N . TYR A 1 69 ? 2.245 9.508 -6.030 1.00 95.69 69 TYR A N 1
ATOM 558 C CA . TYR A 1 69 ? 1.084 10.384 -5.873 1.00 95.69 69 TYR A CA 1
ATOM 559 C C . TYR A 1 69 ? -0.029 9.745 -5.029 1.00 95.69 69 TYR A C 1
ATOM 561 O O . TYR A 1 69 ? -0.609 10.416 -4.182 1.00 95.69 69 TYR A O 1
ATOM 569 N N . VAL A 1 70 ? -0.302 8.449 -5.214 1.00 94.38 70 VAL A N 1
ATOM 570 C CA . VAL A 1 70 ? -1.354 7.733 -4.465 1.00 94.38 70 VAL A CA 1
ATOM 571 C C . VAL A 1 70 ? -0.849 7.005 -3.216 1.00 94.38 70 VAL A C 1
ATOM 573 O O . VAL A 1 70 ? -1.599 6.251 -2.602 1.00 94.38 70 VAL A O 1
ATOM 576 N N . TYR A 1 71 ? 0.419 7.177 -2.838 1.00 95.19 71 TYR A N 1
ATOM 577 C CA . TYR A 1 71 ? 1.062 6.356 -1.806 1.00 95.19 71 TYR A CA 1
ATOM 578 C C . TYR A 1 71 ? 0.359 6.434 -0.438 1.00 95.19 71 TYR A C 1
ATOM 580 O O . TYR A 1 71 ? 0.204 5.418 0.244 1.00 95.19 71 TYR A O 1
ATOM 588 N N . GLU A 1 72 ? -0.109 7.627 -0.073 1.00 89.25 72 GLU A N 1
ATOM 589 C CA . GLU A 1 72 ? -0.817 7.918 1.182 1.00 89.25 72 GLU A CA 1
ATOM 590 C C . GLU A 1 72 ? -2.345 7.819 1.062 1.00 89.25 72 GLU A C 1
ATOM 592 O O . GLU A 1 72 ? -3.049 7.857 2.076 1.00 89.25 72 GLU A O 1
ATOM 597 N N . GLU A 1 73 ? -2.862 7.672 -0.160 1.00 88.75 73 GLU A N 1
ATOM 598 C CA . GLU A 1 73 ? -4.295 7.673 -0.433 1.00 88.75 73 GLU A CA 1
ATOM 599 C C . GLU A 1 73 ? -4.912 6.311 -0.074 1.00 88.75 73 GLU A C 1
ATOM 601 O O . GLU A 1 73 ? -4.432 5.267 -0.536 1.00 88.75 73 GLU A O 1
ATOM 606 N N . PRO A 1 74 ? -5.979 6.273 0.743 1.00 90.38 74 PRO A N 1
ATOM 607 C CA . PRO A 1 74 ? -6.619 5.033 1.157 1.00 90.38 74 PRO A CA 1
ATOM 608 C C . PRO A 1 74 ? -7.506 4.500 0.024 1.00 90.38 74 PRO A C 1
ATOM 610 O O . PRO A 1 74 ? -8.708 4.731 -0.004 1.00 90.38 74 PRO A O 1
ATOM 613 N N . LEU A 1 75 ? -6.908 3.812 -0.948 1.00 93.50 75 LEU A N 1
ATOM 614 C CA . LEU A 1 75 ? -7.600 3.372 -2.168 1.00 93.50 75 LEU A CA 1
ATOM 615 C C . LEU A 1 75 ? -7.913 1.872 -2.203 1.00 93.50 75 LEU A C 1
ATOM 617 O O . LEU A 1 75 ? -8.655 1.431 -3.076 1.00 93.50 75 LEU A O 1
ATOM 621 N N . ILE A 1 76 ? -7.334 1.079 -1.299 1.00 94.75 76 ILE A N 1
ATOM 622 C CA . ILE A 1 76 ? -7.384 -0.385 -1.370 1.00 94.75 76 ILE A CA 1
ATOM 623 C C . ILE A 1 76 ? -8.296 -0.917 -0.271 1.00 94.75 76 ILE A C 1
ATOM 625 O O . ILE A 1 76 ? -7.935 -0.882 0.906 1.00 94.75 76 ILE A O 1
ATOM 629 N N . ASP A 1 77 ? -9.465 -1.434 -0.649 1.00 95.00 77 ASP A N 1
ATOM 630 C CA . ASP A 1 77 ? -10.349 -2.151 0.270 1.00 95.00 77 ASP A CA 1
ATOM 631 C C . ASP A 1 77 ? -10.003 -3.646 0.264 1.00 95.00 77 ASP A C 1
ATOM 633 O O . ASP A 1 77 ? -10.420 -4.399 -0.614 1.00 95.00 77 ASP A O 1
ATOM 637 N N . ILE A 1 78 ? -9.236 -4.098 1.259 1.00 96.19 78 ILE A N 1
ATOM 638 C CA . ILE A 1 78 ? -8.777 -5.495 1.335 1.00 96.19 78 ILE A CA 1
ATOM 639 C C . ILE A 1 78 ? -9.951 -6.473 1.447 1.00 96.19 78 ILE A C 1
ATOM 641 O O . ILE A 1 78 ? -9.860 -7.592 0.946 1.00 96.19 78 ILE A O 1
ATOM 645 N N . GLN A 1 79 ? -11.064 -6.067 2.065 1.00 95.88 79 GLN A N 1
ATOM 646 C CA . GLN A 1 79 ? -12.233 -6.932 2.200 1.00 95.88 79 GLN A CA 1
ATOM 647 C C . GLN A 1 79 ? -12.919 -7.178 0.854 1.00 95.88 79 GLN A C 1
ATOM 649 O O . GLN A 1 79 ? -13.483 -8.254 0.659 1.00 95.88 79 GLN A O 1
ATOM 654 N N . GLN A 1 80 ? -12.878 -6.201 -0.055 1.00 96.44 80 GLN A N 1
ATOM 655 C CA . GLN A 1 80 ? -13.420 -6.338 -1.408 1.00 96.44 80 GLN A CA 1
ATOM 656 C C . GLN A 1 80 ? -12.432 -7.029 -2.355 1.00 96.44 80 GLN A C 1
ATOM 658 O O . GLN A 1 80 ? -12.834 -7.909 -3.111 1.00 96.44 80 GLN A O 1
ATOM 663 N N . GLU A 1 81 ? -11.149 -6.672 -2.286 1.00 97.00 81 GLU A N 1
ATOM 664 C CA . GLU A 1 81 ? -10.132 -7.159 -3.225 1.00 97.00 81 GLU A CA 1
ATOM 665 C C . GLU A 1 81 ? -9.648 -8.583 -2.909 1.00 97.00 81 GLU A C 1
ATOM 667 O O . GLU A 1 81 ? -9.536 -9.426 -3.799 1.00 97.00 81 GLU A O 1
ATOM 672 N N . ASN A 1 82 ? -9.323 -8.869 -1.642 1.00 97.50 82 ASN A N 1
ATOM 673 C CA . ASN A 1 82 ? -8.832 -10.178 -1.212 1.00 97.50 82 ASN A CA 1
ATOM 674 C C . ASN A 1 82 ? -9.020 -10.389 0.305 1.00 97.50 82 ASN A C 1
ATOM 676 O O . ASN A 1 82 ? -8.055 -10.290 1.072 1.00 97.50 82 ASN A O 1
ATOM 680 N N . PRO A 1 83 ? -10.232 -10.738 0.771 1.00 96.94 83 PRO A N 1
ATOM 681 C CA . PRO A 1 83 ? -10.487 -10.922 2.201 1.00 96.94 83 PRO A CA 1
ATOM 682 C C . PRO A 1 83 ? -9.681 -12.076 2.819 1.00 96.94 83 PRO A C 1
ATOM 684 O O . PRO A 1 83 ? -9.423 -12.070 4.024 1.00 96.94 83 PRO A O 1
ATOM 687 N N . MET A 1 84 ? -9.216 -13.035 2.009 1.00 97.19 84 MET A N 1
ATOM 688 C CA . MET A 1 84 ? -8.347 -14.123 2.474 1.00 97.19 84 MET A CA 1
ATOM 689 C C . MET A 1 84 ? -6.981 -13.618 2.948 1.00 97.19 84 MET A C 1
ATOM 691 O O . MET A 1 84 ? -6.341 -14.281 3.762 1.00 97.19 84 MET A O 1
ATOM 695 N N . LEU A 1 85 ? -6.543 -12.431 2.510 1.00 96.56 85 LEU A N 1
ATOM 696 C CA . LEU A 1 85 ? -5.270 -11.845 2.927 1.00 96.56 85 LEU A CA 1
ATOM 697 C C . LEU A 1 85 ? -5.178 -11.674 4.448 1.00 96.56 85 LEU A C 1
ATOM 699 O O . LEU A 1 85 ? -4.113 -11.893 5.019 1.00 96.56 85 LEU A O 1
ATOM 703 N N . TYR A 1 86 ? -6.293 -11.373 5.123 1.00 96.31 86 TYR A N 1
ATOM 704 C CA . TYR A 1 86 ? -6.334 -11.312 6.587 1.00 96.31 86 TYR A CA 1
ATOM 705 C C . TYR A 1 86 ? -6.011 -12.653 7.256 1.00 96.31 86 TYR A C 1
ATOM 707 O O . TYR A 1 86 ? -5.514 -12.659 8.374 1.00 96.31 86 TYR A O 1
ATOM 715 N N . GLY A 1 87 ? -6.275 -13.784 6.598 1.00 95.44 87 GLY A N 1
ATOM 716 C CA . GLY A 1 87 ? -5.884 -15.107 7.088 1.00 95.44 87 GLY A CA 1
ATOM 717 C C . GLY A 1 87 ? -4.419 -15.451 6.809 1.00 95.44 87 GLY A C 1
ATOM 718 O O . GLY A 1 87 ? -3.847 -16.291 7.498 1.00 95.44 87 GLY A O 1
ATOM 719 N N . HIS A 1 88 ? -3.807 -14.807 5.814 1.00 94.88 88 HIS A N 1
ATOM 720 C CA . HIS A 1 88 ? -2.421 -15.059 5.412 1.00 94.88 88 HIS A CA 1
ATOM 721 C C . HIS A 1 88 ? -1.410 -14.127 6.095 1.00 94.88 88 HIS A C 1
ATOM 723 O O . HIS A 1 88 ? -0.269 -14.527 6.315 1.00 94.88 88 HIS A O 1
ATOM 729 N N . ALA A 1 89 ? -1.817 -12.907 6.449 1.00 95.19 89 ALA A N 1
ATOM 730 C CA . ALA A 1 89 ? -0.960 -11.889 7.047 1.00 95.19 89 ALA A CA 1
ATOM 731 C C . ALA A 1 89 ? -1.408 -11.538 8.476 1.00 95.19 89 ALA A C 1
ATOM 733 O O . ALA A 1 89 ? -2.238 -10.652 8.686 1.00 95.19 89 ALA A O 1
ATOM 734 N N . GLU A 1 90 ? -0.815 -12.190 9.482 1.00 93.94 90 GLU A N 1
ATOM 735 C CA . GLU A 1 90 ? -1.168 -11.978 10.897 1.00 93.94 90 GLU A CA 1
ATOM 736 C C . GLU A 1 90 ? -1.020 -10.517 11.389 1.00 93.94 90 GLU A C 1
ATOM 738 O O . GLU A 1 90 ? -1.884 -10.051 12.144 1.00 93.94 90 GLU A O 1
ATOM 743 N N . PRO A 1 91 ? -0.008 -9.731 10.957 1.00 92.12 91 PRO A N 1
ATOM 744 C CA . PRO A 1 91 ? 0.056 -8.311 11.306 1.00 92.12 91 PRO A CA 1
ATOM 745 C C . PRO A 1 91 ? -1.167 -7.530 10.801 1.00 92.12 91 PRO A C 1
ATOM 747 O O . PRO A 1 91 ? -1.773 -6.757 11.547 1.00 92.12 91 PRO A O 1
ATOM 750 N N . LEU A 1 92 ? -1.607 -7.797 9.568 1.00 93.31 92 LEU A N 1
ATOM 751 C CA . LEU A 1 92 ? -2.792 -7.170 8.983 1.00 93.31 92 LEU A CA 1
ATOM 752 C C . LEU A 1 92 ? -4.077 -7.608 9.700 1.00 93.31 92 LEU A C 1
ATOM 754 O O . LEU A 1 92 ? -4.942 -6.773 9.988 1.00 93.31 92 LEU A O 1
ATOM 758 N N . ALA A 1 93 ? -4.176 -8.893 10.054 1.00 93.94 93 ALA A N 1
ATOM 759 C CA . ALA A 1 93 ? -5.254 -9.440 10.877 1.00 93.94 93 ALA A CA 1
ATOM 760 C C . ALA A 1 93 ? -5.360 -8.710 12.225 1.00 93.94 93 ALA A C 1
ATOM 762 O O . ALA A 1 93 ? -6.445 -8.337 12.679 1.00 93.94 93 ALA A O 1
ATOM 763 N N . THR A 1 94 ? -4.219 -8.456 12.866 1.00 91.81 94 THR A N 1
ATOM 764 C CA . THR A 1 94 ? -4.156 -7.713 14.127 1.00 91.81 94 THR A CA 1
ATOM 765 C C . THR A 1 94 ? -4.685 -6.296 13.958 1.00 91.81 94 THR A C 1
ATOM 767 O O . THR A 1 94 ? -5.534 -5.864 14.742 1.00 91.81 94 THR A O 1
ATOM 770 N N . VAL A 1 95 ? -4.260 -5.596 12.907 1.00 90.81 95 VAL A N 1
ATOM 771 C CA . VAL A 1 95 ? -4.715 -4.232 12.624 1.00 90.81 95 VAL A CA 1
ATOM 772 C C . VAL A 1 95 ? -6.219 -4.174 12.384 1.00 90.81 95 VAL A C 1
ATOM 774 O O . VAL A 1 95 ? -6.883 -3.328 12.983 1.00 90.81 95 VAL A O 1
ATOM 777 N N . VAL A 1 96 ? -6.795 -5.072 11.577 1.00 92.19 96 VAL A N 1
ATOM 778 C CA . VAL A 1 96 ? -8.248 -5.041 11.332 1.00 92.19 96 VAL A CA 1
ATOM 779 C C . VAL A 1 96 ? -9.047 -5.357 12.600 1.00 92.19 96 VAL A C 1
ATOM 781 O O . VAL A 1 96 ? -10.039 -4.681 12.870 1.00 92.19 96 VAL A O 1
ATOM 784 N N . ARG A 1 97 ? -8.581 -6.284 13.453 1.00 91.75 97 ARG A N 1
ATOM 785 C CA . ARG A 1 97 ? -9.204 -6.555 14.764 1.00 91.75 97 ARG A CA 1
ATOM 786 C C . ARG A 1 97 ? -9.150 -5.335 15.683 1.00 91.75 97 ARG A C 1
ATOM 788 O O . ARG A 1 97 ? -10.126 -5.040 16.374 1.00 91.75 97 ARG A O 1
ATOM 795 N N . LEU A 1 98 ? -8.033 -4.605 15.696 1.00 85.88 98 LEU A N 1
ATOM 796 C CA . LEU A 1 98 ? -7.910 -3.358 16.455 1.00 85.88 98 LEU A CA 1
ATOM 797 C C . LEU A 1 98 ? -8.856 -2.283 15.904 1.00 85.88 98 LEU A C 1
ATOM 799 O O . LEU A 1 98 ? -9.624 -1.713 16.676 1.00 85.88 98 LEU A O 1
ATOM 803 N N . ARG A 1 99 ? -8.893 -2.069 14.582 1.00 88.69 99 ARG A N 1
ATOM 804 C CA . ARG A 1 99 ? -9.827 -1.130 13.931 1.00 88.69 99 ARG A CA 1
ATOM 805 C C . ARG A 1 99 ? -11.293 -1.472 14.241 1.00 88.69 99 ARG A C 1
ATOM 807 O O . ARG A 1 99 ? -12.075 -0.575 14.549 1.00 88.69 99 ARG A O 1
ATOM 814 N N . GLN A 1 100 ? -11.664 -2.756 14.264 1.00 89.06 100 GLN A N 1
ATOM 815 C CA . GLN A 1 100 ? -13.000 -3.215 14.676 1.00 89.06 100 GLN A CA 1
ATOM 816 C C . GLN A 1 100 ? -13.316 -2.864 16.135 1.00 89.06 100 GLN A C 1
ATOM 818 O O . GLN A 1 100 ? -14.386 -2.324 16.416 1.00 89.06 100 GLN A O 1
ATOM 823 N N . ARG A 1 101 ? -12.386 -3.118 17.066 1.00 84.50 101 ARG A N 1
ATOM 824 C CA . ARG A 1 101 ? -12.556 -2.748 18.483 1.00 84.50 101 ARG A CA 1
ATOM 825 C C . ARG A 1 101 ? -12.728 -1.240 18.652 1.00 84.50 101 ARG A C 1
ATOM 827 O O . ARG A 1 101 ? -13.617 -0.821 19.388 1.00 84.50 101 ARG A O 1
ATOM 834 N N . LEU A 1 102 ? -11.933 -0.437 17.943 1.00 80.38 102 LEU A N 1
ATOM 835 C CA . LEU A 1 102 ? -12.046 1.025 17.959 1.00 80.38 102 LEU A CA 1
ATOM 836 C C . LEU A 1 102 ? -13.400 1.491 17.400 1.00 80.38 102 LEU A C 1
ATOM 838 O O . LEU A 1 102 ? -14.032 2.360 17.996 1.00 80.38 102 LEU A O 1
ATOM 842 N N . LYS A 1 103 ? -13.896 0.878 16.317 1.00 80.44 103 LYS A N 1
ATOM 843 C CA . LYS A 1 103 ? -15.223 1.175 15.748 1.00 80.44 103 LYS A CA 1
ATOM 844 C C . LYS A 1 103 ? -16.357 0.872 16.734 1.00 80.44 103 LYS A C 1
ATOM 846 O O . LYS A 1 103 ? -17.247 1.706 16.907 1.00 80.44 103 LYS A O 1
ATOM 851 N N . SER A 1 104 ? -16.317 -0.279 17.405 1.00 80.81 104 SER A N 1
ATOM 852 C CA . SER A 1 104 ? -17.308 -0.645 18.428 1.00 80.81 104 SER A CA 1
ATOM 853 C C . SER A 1 104 ? -17.234 0.266 19.651 1.00 80.81 104 SER A C 1
ATOM 855 O O . SER A 1 104 ? -18.266 0.691 20.167 1.00 80.81 104 SER A O 1
ATOM 857 N N . LEU A 1 105 ? -16.021 0.613 20.090 1.00 75.88 105 LEU A N 1
ATOM 858 C CA . LEU A 1 105 ? -15.815 1.532 21.204 1.00 75.88 105 LEU A CA 1
ATOM 859 C C . LEU A 1 105 ? -16.335 2.931 20.877 1.00 75.88 105 LEU A C 1
ATOM 861 O O . LEU A 1 105 ? -16.998 3.539 21.714 1.00 75.88 105 LEU A O 1
ATOM 865 N N . ARG A 1 106 ? -16.126 3.406 19.642 1.00 73.50 106 ARG A N 1
ATOM 866 C CA . ARG A 1 106 ? -16.758 4.629 19.147 1.00 73.50 106 ARG A CA 1
ATOM 867 C C . ARG A 1 106 ? -18.274 4.526 19.289 1.00 73.50 106 ARG A C 1
ATOM 869 O O . ARG A 1 106 ? -18.854 5.337 19.993 1.00 73.50 106 ARG A O 1
ATOM 876 N N . ALA A 1 107 ? -18.910 3.510 18.704 1.00 74.19 107 ALA A N 1
ATOM 877 C CA . ALA A 1 107 ? -20.364 3.345 18.793 1.00 74.19 107 ALA A CA 1
ATOM 878 C C . ALA A 1 107 ? -20.870 3.381 20.249 1.00 74.19 107 ALA A C 1
ATOM 880 O O . ALA A 1 107 ? -21.798 4.125 20.552 1.00 74.19 107 ALA A O 1
ATOM 881 N N . TYR A 1 108 ? -20.191 2.675 21.159 1.00 69.38 108 TYR A N 1
ATOM 882 C CA . TYR A 1 108 ? -20.506 2.672 22.589 1.00 69.38 108 TYR A CA 1
ATOM 883 C C . TYR A 1 108 ? -20.416 4.067 23.228 1.00 69.38 108 TYR A C 1
ATOM 885 O O . TYR A 1 108 ? -21.336 4.486 23.928 1.00 69.38 108 TYR A O 1
ATOM 893 N N . LEU A 1 109 ? -19.345 4.823 22.961 1.00 65.00 109 LEU A N 1
ATOM 894 C CA . LEU A 1 109 ? -19.172 6.186 23.477 1.00 65.00 109 LEU A CA 1
ATOM 895 C C . LEU A 1 109 ? -20.276 7.150 23.025 1.00 65.00 109 LEU A C 1
ATOM 897 O O . LEU A 1 109 ? -20.542 8.130 23.724 1.00 65.00 109 LEU A O 1
ATOM 901 N N . PHE A 1 110 ? -20.894 6.898 21.870 1.00 66.94 110 PHE A N 1
ATOM 902 C CA . PHE A 1 110 ? -21.977 7.720 21.329 1.00 66.94 110 PHE A CA 1
ATOM 903 C C . PHE A 1 110 ? -23.379 7.210 21.705 1.00 66.94 110 PHE A C 1
ATOM 905 O O . PHE A 1 110 ? -24.310 8.009 21.709 1.00 66.94 110 PHE A O 1
ATOM 912 N N . SER A 1 111 ? -23.547 5.927 22.056 1.00 68.00 111 SER A N 1
ATOM 913 C CA . SER A 1 111 ? -24.860 5.332 22.356 1.00 68.00 111 SER A CA 1
ATOM 914 C C . SER A 1 111 ? -25.132 5.045 23.840 1.00 68.00 111 SER A C 1
ATOM 916 O O . SER A 1 111 ? -26.279 4.771 24.194 1.00 68.00 111 SER A O 1
ATOM 918 N N . CYS A 1 112 ? -24.121 5.045 24.720 1.00 57.47 112 CYS A N 1
ATOM 919 C CA . CYS A 1 112 ? -24.294 4.687 26.137 1.00 57.47 112 CYS A CA 1
ATOM 920 C C . CYS A 1 112 ? -24.543 5.896 27.061 1.00 57.47 112 CYS A C 1
ATOM 922 O O . CYS A 1 112 ? -24.243 7.040 26.723 1.00 57.47 112 CYS A O 1
ATOM 924 N N . ARG A 1 113 ? -25.091 5.635 28.264 1.00 57.06 113 ARG A N 1
ATOM 925 C CA . ARG A 1 113 ? -25.400 6.658 29.287 1.00 57.06 113 ARG A CA 1
ATOM 926 C C . ARG A 1 113 ? -24.167 7.519 29.601 1.00 57.06 113 ARG A C 1
ATOM 928 O O . ARG A 1 113 ? -23.088 6.981 29.850 1.00 57.06 113 ARG A O 1
ATOM 935 N N . ALA A 1 114 ? -24.371 8.838 29.647 1.00 60.16 114 ALA A N 1
ATOM 936 C CA . ALA A 1 114 ? -23.325 9.865 29.686 1.00 60.16 114 ALA A CA 1
ATOM 937 C C . ALA A 1 114 ? -22.186 9.593 30.689 1.00 60.16 114 ALA A C 1
ATOM 939 O O . ALA A 1 114 ? -21.027 9.731 30.322 1.00 60.16 114 ALA A O 1
ATOM 940 N N . ALA A 1 115 ? -22.488 9.112 31.899 1.00 58.34 115 ALA A N 1
ATOM 941 C CA . ALA A 1 115 ? -21.495 8.924 32.962 1.00 58.34 115 ALA A CA 1
ATOM 942 C C . ALA A 1 115 ? -20.361 7.926 32.628 1.00 58.34 115 ALA A C 1
ATOM 944 O O . ALA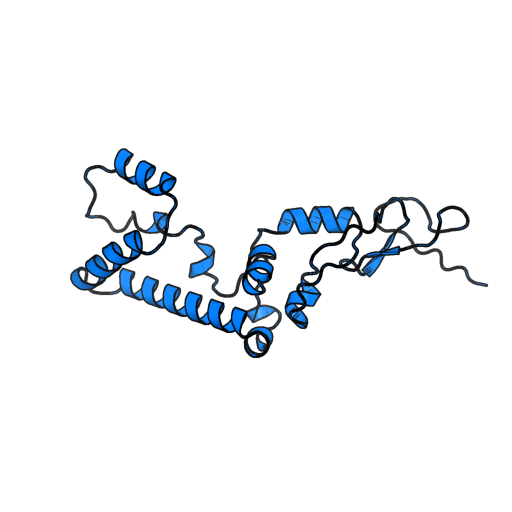 A 1 115 ? -19.213 8.162 32.991 1.00 58.34 115 ALA A O 1
ATOM 945 N N . VAL A 1 116 ? -20.652 6.822 31.925 1.00 60.75 116 VAL A N 1
ATOM 946 C CA . VAL A 1 116 ? -19.627 5.816 31.557 1.00 60.75 116 VAL A CA 1
ATOM 947 C C . VAL A 1 116 ? -18.882 6.236 30.289 1.00 60.75 116 VAL A C 1
ATOM 949 O O . VAL A 1 116 ? -17.675 6.029 30.160 1.00 60.75 116 VAL A O 1
ATOM 952 N N . ALA A 1 117 ? -19.600 6.863 29.356 1.00 59.78 117 ALA A N 1
ATOM 953 C CA . ALA A 1 117 ? -19.012 7.405 28.141 1.00 59.78 117 ALA A CA 1
ATOM 954 C C . ALA A 1 117 ? -18.043 8.559 28.444 1.00 59.78 117 ALA A C 1
ATOM 956 O O . ALA A 1 117 ? -17.026 8.681 27.772 1.00 59.78 117 ALA A O 1
ATOM 957 N N . GLU A 1 118 ? -18.317 9.387 29.454 1.00 60.62 118 GLU A N 1
ATOM 958 C CA . GLU A 1 118 ? -17.485 10.543 29.792 1.00 60.62 118 GLU A CA 1
ATOM 959 C C . GLU A 1 118 ? -16.113 10.147 30.360 1.00 60.62 118 GLU A C 1
ATOM 961 O O . GLU A 1 118 ? -15.096 10.681 29.919 1.00 60.62 118 GLU A O 1
ATOM 966 N N . ASP A 1 119 ? -16.049 9.160 31.260 1.00 62.84 119 ASP A N 1
ATOM 967 C CA . ASP A 1 119 ? -14.777 8.654 31.803 1.00 62.84 119 ASP A CA 1
ATOM 968 C C . ASP A 1 119 ? -13.910 8.004 30.707 1.00 62.84 119 ASP A C 1
ATOM 970 O O . ASP A 1 119 ? -12.712 8.271 30.587 1.00 62.84 119 ASP A O 1
ATOM 974 N N . LEU A 1 120 ? -14.527 7.223 29.815 1.00 60.25 120 LEU A N 1
ATOM 975 C CA . LEU A 1 120 ? -13.827 6.647 28.665 1.00 60.25 120 LEU A CA 1
ATOM 976 C C . LEU A 1 120 ? -13.383 7.712 27.651 1.00 60.25 120 LEU A C 1
ATOM 978 O O . LEU A 1 120 ? -12.262 7.611 27.158 1.00 60.25 120 LEU A O 1
ATOM 982 N N . ARG A 1 121 ? -14.197 8.746 27.376 1.00 60.16 121 ARG A N 1
ATOM 983 C CA . ARG A 1 121 ? -13.816 9.893 26.524 1.00 60.16 121 ARG A CA 1
ATOM 984 C C . ARG A 1 121 ? -12.585 10.605 27.084 1.00 60.16 121 ARG A C 1
ATOM 986 O O . ARG A 1 121 ? -11.644 10.852 26.334 1.00 60.16 121 ARG A O 1
ATOM 993 N N . ARG A 1 122 ? -12.553 10.869 28.397 1.00 61.88 122 ARG A N 1
ATOM 994 C CA . ARG A 1 122 ? -11.402 11.501 29.068 1.00 61.88 122 ARG A CA 1
ATOM 995 C C . ARG A 1 122 ? -10.133 10.662 28.928 1.00 61.88 122 ARG A C 1
ATOM 997 O O . ARG A 1 122 ? -9.086 11.193 28.576 1.00 61.88 122 ARG A O 1
ATOM 1004 N N . ARG A 1 123 ? -10.219 9.346 29.144 1.00 62.72 123 ARG A N 1
ATOM 1005 C CA . ARG A 1 123 ? -9.062 8.440 29.011 1.00 62.72 123 ARG A CA 1
ATOM 1006 C C . ARG A 1 123 ? -8.580 8.302 27.568 1.00 62.72 123 ARG A C 1
ATOM 1008 O O . ARG A 1 123 ? -7.377 8.190 27.350 1.00 62.72 123 ARG A O 1
ATOM 1015 N N . TRP A 1 124 ? -9.487 8.324 26.593 1.00 56.94 124 TRP A N 1
ATOM 1016 C CA . TRP A 1 124 ? -9.165 8.230 25.166 1.00 56.94 124 TRP A CA 1
ATOM 1017 C C . TRP A 1 124 ? -8.346 9.414 24.656 1.00 56.94 124 TRP A C 1
ATOM 1019 O O . TRP A 1 124 ? -7.330 9.218 23.992 1.00 56.94 124 TRP A O 1
ATOM 1029 N N . ILE A 1 125 ? -8.751 10.630 25.030 1.00 53.16 125 ILE A N 1
ATOM 1030 C CA . ILE A 1 125 ? -8.031 11.866 24.695 1.00 53.16 125 ILE A CA 1
ATOM 1031 C C . ILE A 1 125 ? -6.587 11.822 25.226 1.00 53.16 125 ILE A C 1
ATOM 1033 O O . ILE A 1 125 ? -5.679 12.330 24.579 1.00 53.16 125 ILE A O 1
ATOM 1037 N N . LEU A 1 126 ? -6.364 11.170 26.372 1.00 50.62 126 LEU A N 1
ATOM 1038 C CA . LEU A 1 126 ? -5.051 11.068 27.017 1.00 50.62 126 LEU A CA 1
ATOM 1039 C C . LEU A 1 126 ? -4.173 9.915 26.495 1.00 50.62 126 LEU A C 1
ATOM 1041 O O . LEU A 1 126 ? -2.958 9.954 26.673 1.00 50.62 126 LEU A O 1
ATOM 1045 N N . THR A 1 127 ? -4.757 8.866 25.904 1.00 45.00 127 THR A N 1
ATOM 1046 C CA . THR A 1 127 ? -4.021 7.647 25.498 1.00 45.00 127 THR A CA 1
ATOM 1047 C C . THR A 1 127 ? -3.633 7.625 24.026 1.00 45.00 127 THR A C 1
ATOM 1049 O O . THR A 1 127 ? -2.589 7.071 23.678 1.00 45.00 127 THR A O 1
ATOM 1052 N N . CYS A 1 128 ? -4.415 8.251 23.151 1.00 46.88 128 CYS A N 1
ATOM 1053 C CA . CYS A 1 128 ? -3.950 8.555 21.807 1.00 46.88 128 CYS A CA 1
ATOM 1054 C C . CYS A 1 128 ? -2.933 9.703 21.909 1.00 46.88 128 CYS A C 1
ATOM 1056 O O . CYS A 1 128 ? -3.294 10.811 22.291 1.00 46.88 128 CYS A O 1
ATOM 1058 N N . ARG A 1 129 ? -1.653 9.456 21.585 1.00 44.88 129 ARG A N 1
ATOM 1059 C CA . ARG A 1 129 ? -0.665 10.531 21.369 1.00 44.88 129 ARG A CA 1
ATOM 1060 C C . ARG A 1 129 ? -1.085 11.352 20.151 1.00 44.88 129 ARG A C 1
ATOM 1062 O O . ARG A 1 129 ? -0.584 11.144 19.050 1.00 44.88 129 ARG A O 1
ATOM 1069 N N . PHE A 1 130 ? -2.022 12.265 20.339 1.00 50.62 130 PHE A N 1
ATOM 1070 C CA . PHE A 1 130 ? -2.202 13.385 19.432 1.00 50.62 130 PHE A CA 1
ATOM 1071 C C . PHE A 1 130 ? -0.985 14.294 19.610 1.00 50.62 130 PHE A C 1
ATOM 1073 O O . PHE A 1 130 ? -0.560 14.536 20.739 1.00 50.62 130 PHE A O 1
ATOM 1080 N N . SER A 1 131 ? -0.362 14.729 18.513 1.00 42.22 131 SER A N 1
ATOM 1081 C CA . SER A 1 131 ? 0.772 15.657 18.580 1.00 42.22 131 SER A CA 1
ATOM 1082 C C . SER A 1 131 ? 0.390 16.877 19.421 1.00 42.22 131 SER A C 1
ATOM 1084 O O . SER A 1 131 ? -0.722 17.376 19.258 1.00 42.22 131 SER A O 1
ATOM 1086 N N . GLU A 1 132 ? 1.296 17.385 20.259 1.00 42.25 132 GLU A N 1
ATOM 1087 C CA . GLU A 1 132 ? 1.073 18.559 21.128 1.00 42.25 132 GLU A CA 1
ATOM 1088 C C . GLU A 1 132 ? 0.449 19.759 20.384 1.00 42.25 132 GLU A C 1
ATOM 1090 O O . GLU A 1 132 ? -0.390 20.462 20.943 1.00 42.25 132 GLU A O 1
ATOM 1095 N N . ALA A 1 133 ? 0.732 19.901 19.083 1.00 42.12 133 ALA A N 1
ATOM 1096 C CA . ALA A 1 133 ? 0.127 20.892 18.189 1.00 42.12 133 ALA A CA 1
ATOM 1097 C C . ALA A 1 133 ? -1.419 20.863 18.127 1.00 42.12 133 ALA A C 1
ATOM 1099 O O . ALA A 1 133 ? -2.046 21.890 17.880 1.00 42.12 133 ALA A O 1
ATOM 1100 N N . PHE A 1 134 ? -2.050 19.708 18.359 1.00 45.72 134 PHE A N 1
ATOM 1101 C CA . PHE A 1 134 ? -3.510 19.562 18.351 1.00 45.72 134 PHE A CA 1
ATOM 1102 C C . PHE A 1 134 ? -4.141 19.970 19.694 1.00 45.72 134 PHE A C 1
ATOM 1104 O O . PHE A 1 134 ? -5.242 20.517 19.737 1.00 45.72 134 PHE A O 1
ATOM 1111 N N . LEU A 1 135 ? -3.421 19.754 20.800 1.00 43.75 135 LEU A N 1
ATOM 1112 C CA . LEU A 1 135 ? -3.872 20.109 22.148 1.00 43.75 135 LEU A CA 1
ATOM 1113 C C . LEU A 1 135 ? -3.808 21.626 22.395 1.00 43.75 135 LEU A C 1
ATOM 1115 O O . LEU A 1 135 ? -4.701 22.169 23.046 1.00 43.75 135 LEU A O 1
ATOM 1119 N N . GLU A 1 136 ? -2.823 22.330 21.826 1.00 41.09 136 GLU A N 1
ATOM 1120 C CA . GLU A 1 136 ? -2.764 23.801 21.887 1.00 41.09 136 GLU A CA 1
ATOM 1121 C C . GLU A 1 136 ? -3.899 24.479 21.102 1.00 41.09 136 GLU A C 1
ATOM 1123 O O . GLU A 1 136 ? -4.448 25.486 21.553 1.00 41.09 136 GLU A O 1
ATOM 1128 N N . GLN A 1 137 ? -4.318 23.916 19.963 1.00 41.09 137 GLN A N 1
ATOM 1129 C CA . GLN A 1 137 ? -5.444 24.460 19.192 1.00 41.09 137 GLN A CA 1
ATOM 1130 C C . GLN A 1 137 ? -6.789 24.310 19.915 1.00 41.09 137 GLN A C 1
ATOM 1132 O O . GLN A 1 137 ? -7.656 25.176 19.784 1.00 41.09 137 GLN A O 1
ATOM 1137 N N . LEU A 1 138 ? -6.963 23.249 20.707 1.00 40.81 138 LEU A N 1
ATOM 1138 C CA . LEU A 1 138 ? -8.178 23.026 21.492 1.00 40.81 138 LEU A CA 1
ATOM 1139 C C . LEU A 1 138 ? -8.281 23.978 22.695 1.00 40.81 138 LEU A C 1
ATOM 1141 O O . LEU A 1 138 ? -9.367 24.495 22.960 1.00 40.81 138 LEU A O 1
ATOM 1145 N N . SER A 1 139 ? -7.171 24.276 23.386 1.00 39.06 139 SER A N 1
ATOM 1146 C CA . SER A 1 139 ? -7.193 25.164 24.564 1.00 39.06 139 SER A CA 1
ATOM 1147 C C . SER A 1 139 ? -7.433 26.638 24.208 1.00 39.06 139 SER A C 1
ATOM 1149 O O . SER A 1 139 ? -8.108 27.349 24.952 1.00 39.06 139 SER A O 1
ATOM 1151 N N . TYR A 1 140 ? -6.955 27.089 23.043 1.00 42.94 140 TYR A N 1
ATOM 1152 C CA . TYR A 1 140 ? -7.156 28.463 22.570 1.00 42.94 140 TYR A CA 1
ATOM 1153 C C . TYR A 1 140 ? -8.552 28.728 21.991 1.00 42.94 140 TYR A C 1
ATOM 1155 O O . TYR A 1 140 ? -8.987 29.881 21.953 1.00 42.94 140 TYR A O 1
ATOM 1163 N N . ARG A 1 141 ? -9.254 27.698 21.502 1.00 37.50 141 ARG A N 1
ATOM 1164 C CA . ARG A 1 141 ? -10.513 27.877 20.760 1.00 37.50 141 ARG A CA 1
ATOM 1165 C C . ARG A 1 141 ? -11.766 27.724 21.624 1.00 37.50 141 ARG A C 1
ATOM 1167 O O . ARG A 1 141 ? -12.750 28.396 21.325 1.00 37.50 141 ARG A O 1
ATOM 1174 N N . PHE A 1 142 ? -11.739 26.918 22.690 1.00 42.66 142 PHE A N 1
ATOM 1175 C CA . PHE A 1 142 ? -12.931 26.649 23.510 1.00 42.66 142 PHE A CA 1
ATOM 1176 C C . PHE A 1 142 ? -12.632 26.608 25.020 1.00 42.66 142 PHE A C 1
ATOM 1178 O O . PHE A 1 142 ? -12.466 25.536 25.598 1.00 42.66 142 PHE A O 1
ATOM 1185 N N . PRO A 1 143 ? -12.620 27.771 25.702 1.00 39.66 143 PRO A N 1
ATOM 1186 C CA . PRO A 1 143 ? -12.333 27.850 27.138 1.00 39.66 143 PRO A CA 1
ATOM 1187 C C . PRO A 1 143 ? -13.454 27.333 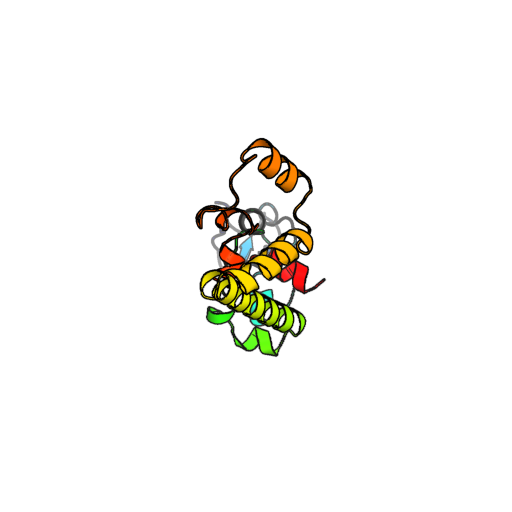28.060 1.00 39.66 143 PRO A C 1
ATOM 1189 O O . PRO A 1 143 ? -13.243 27.230 29.266 1.00 39.66 143 PRO A O 1
ATOM 1192 N N . SER A 1 144 ? -14.662 27.062 27.545 1.00 38.47 144 SER A N 1
ATOM 1193 C CA . SER A 1 144 ? -15.860 26.889 28.391 1.00 38.47 144 SER A CA 1
ATOM 1194 C C . SER A 1 144 ? -16.900 25.859 27.915 1.00 38.47 144 SER A C 1
ATOM 1196 O O . SER A 1 144 ? -17.961 25.748 28.529 1.00 38.47 144 SER A O 1
ATOM 1198 N N . ALA A 1 145 ? -16.632 25.063 26.877 1.00 39.06 145 ALA A N 1
ATOM 1199 C CA . ALA A 1 145 ? -17.614 24.126 26.324 1.00 39.06 145 ALA A CA 1
ATOM 1200 C C . ALA A 1 145 ? -17.322 22.673 26.738 1.00 39.06 145 ALA A C 1
ATOM 1202 O O . ALA A 1 145 ? -16.514 21.981 26.140 1.00 39.06 145 ALA A O 1
ATOM 1203 N N . LEU A 1 146 ? -18.013 22.193 27.774 1.00 43.16 146 LEU A N 1
ATOM 1204 C CA . LEU A 1 146 ? -18.014 20.779 28.188 1.00 43.16 146 LEU A CA 1
ATOM 1205 C C . LEU A 1 146 ? -19.385 20.116 27.951 1.00 43.16 146 LEU A C 1
ATOM 1207 O O . LEU A 1 146 ? -19.690 19.092 28.553 1.00 43.16 146 LEU A O 1
ATOM 1211 N N . HIS A 1 147 ? -20.251 20.703 27.110 1.00 41.72 147 HIS A N 1
ATOM 1212 C CA . HIS A 1 147 ? -21.679 20.359 27.134 1.00 41.72 147 HIS A CA 1
ATOM 1213 C C . HIS A 1 147 ? -22.412 20.245 25.791 1.00 41.72 147 HIS A C 1
ATOM 1215 O O . HIS A 1 147 ? -23.640 20.323 25.771 1.00 41.72 147 HIS A O 1
ATOM 1221 N N . SER A 1 148 ? -21.738 20.007 24.662 1.00 34.97 148 SER A N 1
ATOM 1222 C CA . SER A 1 148 ? -22.479 19.706 23.428 1.00 34.97 148 SER A CA 1
ATOM 1223 C C . SER A 1 148 ? -21.825 18.625 22.574 1.00 34.97 148 SER A C 1
ATOM 1225 O O . SER A 1 148 ? -20.611 18.551 22.419 1.00 34.97 148 SER A O 1
ATOM 1227 N N . THR A 1 149 ? -22.667 17.751 22.031 1.00 39.28 149 THR A N 1
ATOM 1228 C CA . THR A 1 149 ? -22.363 16.568 21.211 1.00 39.28 149 THR A CA 1
ATOM 1229 C C . THR A 1 149 ? -21.694 16.868 19.862 1.00 39.28 149 THR A C 1
ATOM 1231 O O . THR A 1 149 ? -21.575 15.961 19.046 1.00 39.28 149 THR A O 1
ATOM 1234 N N . LEU A 1 150 ? -21.255 18.107 19.626 1.00 38.97 150 LEU A N 1
ATOM 1235 C CA . LEU A 1 150 ? -20.717 18.588 18.350 1.00 38.97 150 LEU A CA 1
ATOM 1236 C C . LEU A 1 150 ? -19.179 18.672 18.300 1.00 38.97 150 LEU A C 1
ATOM 1238 O O . LEU A 1 150 ? -18.637 18.975 17.248 1.00 38.97 150 LEU A O 1
ATOM 1242 N N . GLU A 1 151 ? -18.454 18.362 19.380 1.00 39.28 151 GLU A N 1
ATOM 1243 C CA . GLU A 1 151 ? -16.980 18.516 19.418 1.00 39.28 151 GLU A CA 1
ATOM 1244 C C . GLU A 1 151 ? -16.183 17.197 19.383 1.00 39.28 151 GLU A C 1
ATOM 1246 O O . GLU A 1 151 ? -14.956 17.201 19.451 1.00 39.28 151 GLU A O 1
ATOM 1251 N N . LEU A 1 152 ? -16.841 16.044 19.221 1.00 41.53 152 LEU A N 1
ATOM 1252 C CA . LEU A 1 152 ? -16.147 14.749 19.108 1.00 41.53 152 LEU A CA 1
ATOM 1253 C C . LEU A 1 152 ? -15.679 14.403 17.685 1.00 41.53 152 LEU A C 1
ATOM 1255 O O . LEU A 1 152 ? -14.937 13.433 17.524 1.00 41.53 152 LEU A O 1
ATOM 1259 N N . GLU A 1 153 ? -16.066 15.181 16.669 1.00 38.34 153 GLU A N 1
ATOM 1260 C CA . GLU A 1 153 ? -15.578 15.008 15.289 1.00 38.34 153 GLU A CA 1
ATOM 1261 C C . GLU A 1 153 ? -14.088 15.362 15.145 1.00 38.34 153 GLU A C 1
ATOM 1263 O O . GLU A 1 153 ? -13.407 14.846 14.266 1.00 38.34 153 GLU A O 1
ATOM 1268 N N . LEU A 1 154 ? -13.536 16.157 16.067 1.00 40.72 154 LEU A N 1
ATOM 1269 C CA . LEU A 1 154 ? -12.150 16.628 16.012 1.00 40.72 154 LEU A CA 1
ATOM 1270 C C . LEU A 1 154 ? -11.127 15.653 16.630 1.00 40.72 154 LEU A C 1
ATOM 1272 O O . LEU A 1 154 ? -9.933 15.845 16.473 1.00 40.72 154 LEU A O 1
ATOM 1276 N N . ILE A 1 155 ? -11.535 14.574 17.304 1.00 44.56 155 ILE A N 1
ATOM 1277 C CA . ILE A 1 155 ? -10.601 13.704 18.058 1.00 44.56 155 ILE A CA 1
ATOM 1278 C C . ILE A 1 155 ? -9.960 12.598 17.196 1.00 44.56 155 ILE A C 1
ATOM 1280 O O . ILE A 1 155 ? -9.139 11.832 17.682 1.00 44.56 155 ILE A O 1
ATOM 1284 N N . PHE A 1 156 ? -10.273 12.473 15.906 1.00 46.78 156 PHE A N 1
ATOM 1285 C CA . PHE A 1 156 ? -9.805 11.328 15.116 1.00 46.78 156 PHE A CA 1
ATOM 1286 C C . PHE A 1 156 ? -8.942 11.755 13.928 1.00 46.78 156 PHE A C 1
ATOM 1288 O O . PHE A 1 156 ? -9.473 12.346 12.995 1.00 46.78 156 PHE A O 1
ATOM 1295 N N . PRO A 1 157 ? -7.633 11.423 13.881 1.00 46.66 157 PRO A N 1
ATOM 1296 C CA . PRO A 1 157 ? -6.714 12.033 12.918 1.00 46.66 157 PRO A CA 1
ATOM 1297 C C . PRO A 1 157 ? -6.974 11.612 11.472 1.00 46.66 157 PRO A C 1
ATOM 1299 O O . PRO A 1 157 ? -6.401 12.208 10.571 1.00 46.66 157 PRO A O 1
ATOM 1302 N N . ARG A 1 158 ? -7.814 10.595 11.233 1.00 53.56 158 ARG A N 1
ATOM 1303 C CA . ARG A 1 158 ? -8.304 10.205 9.905 1.00 53.56 158 ARG A CA 1
ATOM 1304 C C . ARG A 1 158 ? -9.685 9.541 10.051 1.00 53.56 158 ARG A C 1
ATOM 1306 O O . ARG A 1 158 ? -9.767 8.377 10.442 1.00 53.56 158 ARG A O 1
ATOM 1313 N N . GLU A 1 159 ? -10.778 10.257 9.766 1.00 48.75 159 GLU A N 1
ATOM 1314 C CA . GLU A 1 159 ? -12.166 9.755 9.896 1.00 48.75 159 GLU A CA 1
ATOM 1315 C C . GLU A 1 159 ? -12.416 8.415 9.178 1.00 48.75 159 GLU A C 1
ATOM 1317 O O . GLU A 1 159 ? -13.194 7.579 9.661 1.00 48.75 159 GLU A O 1
ATOM 1322 N N . TYR A 1 160 ? -11.717 8.170 8.061 1.00 51.00 160 TYR A N 1
ATOM 1323 C CA . TYR A 1 160 ? -11.859 6.937 7.286 1.00 51.00 160 TYR A CA 1
ATOM 1324 C C . TYR A 1 160 ? -11.474 5.686 8.085 1.00 51.00 160 TYR A C 1
ATOM 1326 O O . TYR A 1 160 ? -12.079 4.633 7.886 1.00 51.00 160 TYR A O 1
ATOM 1334 N N . LEU A 1 161 ? -10.553 5.792 9.054 1.00 54.22 161 LEU A N 1
ATOM 1335 C CA . LEU A 1 161 ? -10.098 4.651 9.861 1.00 54.22 161 LEU A CA 1
ATOM 1336 C C . LEU A 1 161 ? -11.223 4.030 10.704 1.00 54.22 161 LEU A C 1
ATOM 1338 O O . LEU A 1 161 ? -11.124 2.873 11.112 1.00 54.22 161 LEU A O 1
ATOM 1342 N N . LEU A 1 162 ? -12.298 4.781 10.963 1.00 58.19 162 LEU A N 1
ATOM 1343 C CA . LEU A 1 162 ? -13.433 4.336 11.775 1.00 58.19 162 LEU A CA 1
ATOM 1344 C C . LEU A 1 162 ? -14.683 4.015 10.955 1.00 58.19 162 LEU A C 1
ATOM 1346 O O . LEU A 1 162 ? -15.532 3.238 11.403 1.00 58.19 162 LEU A O 1
ATOM 1350 N N . GLN A 1 163 ? -14.829 4.622 9.778 1.00 62.81 163 GLN A N 1
ATOM 1351 C CA . GLN A 1 163 ? -15.961 4.367 8.889 1.00 62.81 163 GLN A CA 1
ATOM 1352 C C . GLN A 1 163 ? -15.674 3.168 7.971 1.00 62.81 163 GLN A C 1
ATOM 1354 O O . GLN A 1 163 ? -16.521 2.278 7.847 1.00 62.81 163 GLN A O 1
ATOM 1359 N N . GLN A 1 164 ? -14.449 3.076 7.444 1.00 80.25 164 GLN A N 1
ATOM 1360 C CA . GLN A 1 164 ? -13.997 2.083 6.469 1.00 80.25 164 GLN A CA 1
ATOM 1361 C C . GLN A 1 164 ? -12.767 1.330 6.997 1.00 80.25 164 GLN A C 1
ATOM 1363 O O . GLN A 1 164 ? -11.633 1.537 6.579 1.00 80.25 164 GLN A O 1
ATOM 1368 N N . ILE A 1 165 ? -13.002 0.410 7.937 1.00 89.31 165 ILE A N 1
ATOM 1369 C CA . ILE A 1 165 ? -11.938 -0.346 8.627 1.00 89.31 165 ILE A CA 1
ATOM 1370 C C . ILE A 1 165 ? -11.050 -1.183 7.688 1.00 89.31 165 ILE A C 1
ATOM 1372 O O . ILE A 1 165 ? -9.927 -1.518 8.066 1.00 89.31 165 ILE A O 1
ATOM 1376 N N . HIS A 1 166 ? -11.550 -1.496 6.489 1.00 93.94 166 HIS A N 1
ATOM 1377 C CA . HIS A 1 166 ? -10.898 -2.329 5.479 1.00 93.94 166 HIS A CA 1
ATOM 1378 C C . HIS A 1 166 ? -10.163 -1.536 4.394 1.00 93.94 166 HIS A C 1
ATOM 1380 O O . HIS A 1 166 ? -9.545 -2.152 3.531 1.00 93.94 166 HIS A O 1
ATOM 1386 N N . LEU A 1 167 ? -10.214 -0.202 4.440 1.00 93.31 167 LEU A N 1
ATOM 1387 C CA . LEU A 1 167 ? -9.559 0.666 3.469 1.00 93.31 167 LEU A CA 1
ATOM 1388 C C . LEU A 1 167 ? -8.138 1.014 3.939 1.00 93.31 167 LEU A C 1
ATOM 1390 O O . LEU A 1 167 ? -7.932 1.394 5.099 1.00 93.31 167 LEU A O 1
ATOM 1394 N N . TYR A 1 168 ? -7.158 0.852 3.052 1.00 92.75 168 TYR A N 1
ATOM 1395 C CA . TYR A 1 168 ? -5.739 1.064 3.336 1.00 92.75 168 TYR A CA 1
ATOM 1396 C C . TYR A 1 168 ? -5.054 1.827 2.204 1.00 92.75 168 TYR A C 1
ATOM 1398 O O . TYR A 1 168 ? -5.386 1.654 1.026 1.00 92.75 168 TYR A O 1
ATOM 1406 N N . SER A 1 169 ? -4.070 2.644 2.574 1.00 93.38 169 SER A N 1
ATOM 1407 C CA . SER A 1 169 ? -3.082 3.193 1.644 1.00 93.38 169 SER A CA 1
ATOM 1408 C C . SER A 1 169 ? -1.900 2.234 1.457 1.00 93.38 169 SER A C 1
ATOM 1410 O O . SER A 1 169 ? -1.750 1.249 2.189 1.00 93.38 169 SER A O 1
ATOM 1412 N N . LEU A 1 170 ? -1.025 2.512 0.486 1.00 94.38 170 LEU A N 1
ATOM 1413 C CA . LEU A 1 170 ? 0.225 1.753 0.348 1.00 94.38 170 LEU A CA 1
ATOM 1414 C C . LEU A 1 170 ? 1.162 1.999 1.533 1.00 94.38 170 LEU A C 1
ATOM 1416 O O . LEU A 1 170 ? 1.837 1.065 1.966 1.00 94.38 170 LEU A O 1
ATOM 1420 N N . ALA A 1 171 ? 1.155 3.216 2.081 1.00 91.88 171 ALA A N 1
ATOM 1421 C CA . ALA A 1 171 ? 1.882 3.560 3.296 1.00 91.88 171 ALA A CA 1
ATOM 1422 C C . ALA A 1 171 ? 1.422 2.721 4.498 1.00 91.88 171 ALA A C 1
ATOM 1424 O O . ALA A 1 171 ? 2.261 2.130 5.180 1.00 91.88 171 ALA A O 1
ATOM 1425 N N . ASP A 1 172 ? 0.102 2.593 4.703 1.00 90.69 172 ASP A N 1
ATOM 1426 C CA . ASP A 1 172 ? -0.471 1.759 5.765 1.00 90.69 172 ASP A CA 1
ATOM 1427 C C . ASP A 1 172 ? 0.026 0.311 5.632 1.00 90.69 172 ASP A C 1
ATOM 1429 O O . ASP A 1 172 ? 0.548 -0.269 6.584 1.00 90.69 172 ASP A O 1
ATOM 1433 N N . LEU A 1 173 ? -0.110 -0.282 4.440 1.00 92.81 173 LEU A N 1
ATOM 1434 C CA . LEU A 1 173 ? 0.259 -1.681 4.201 1.00 92.81 173 LEU A CA 1
ATOM 1435 C C . LEU A 1 173 ? 1.766 -1.920 4.364 1.00 92.81 173 LEU A C 1
ATOM 1437 O O . LEU A 1 173 ? 2.167 -2.953 4.902 1.00 92.81 173 LEU A O 1
ATOM 1441 N N . GLN A 1 174 ? 2.603 -0.962 3.956 1.00 92.50 174 GLN A N 1
ATOM 1442 C CA . GLN A 1 174 ? 4.045 -1.034 4.175 1.00 92.50 174 GLN A CA 1
ATOM 1443 C C . GLN A 1 174 ? 4.386 -0.967 5.668 1.00 92.50 174 GLN A C 1
ATOM 1445 O O . GLN A 1 174 ? 5.188 -1.772 6.148 1.00 92.50 174 GLN A O 1
ATOM 1450 N N . GLN A 1 175 ? 3.758 -0.056 6.414 1.00 89.25 175 GLN A N 1
ATOM 1451 C CA . GLN A 1 175 ? 3.991 0.095 7.848 1.00 89.25 175 GLN A CA 1
ATOM 1452 C C . GLN A 1 175 ? 3.598 -1.164 8.625 1.00 89.25 175 GLN A C 1
ATOM 1454 O O . GLN A 1 175 ? 4.318 -1.566 9.528 1.00 89.25 175 GLN A O 1
ATOM 1459 N N . VAL A 1 176 ? 2.500 -1.827 8.251 1.00 88.19 176 VAL A N 1
ATOM 1460 C CA . VAL A 1 176 ? 2.062 -3.083 8.888 1.00 88.19 176 VAL A CA 1
ATOM 1461 C C . VAL A 1 176 ? 3.069 -4.225 8.702 1.00 88.19 176 VAL A C 1
ATOM 1463 O O . VAL A 1 176 ? 3.085 -5.164 9.495 1.00 88.19 176 VAL A O 1
ATOM 1466 N N . SER A 1 177 ? 3.902 -4.161 7.662 1.00 80.12 177 SER A N 1
ATOM 1467 C CA . SER A 1 177 ? 4.939 -5.163 7.393 1.00 80.12 177 SER A CA 1
ATOM 1468 C C . SER A 1 177 ? 6.282 -4.908 8.092 1.00 80.12 177 SER A C 1
ATOM 1470 O O . SER A 1 177 ? 7.144 -5.784 8.031 1.00 80.12 177 SER A O 1
ATOM 1472 N N . THR A 1 178 ? 6.469 -3.735 8.714 1.00 71.25 178 THR A N 1
ATOM 1473 C CA . THR A 1 178 ? 7.726 -3.307 9.363 1.00 71.25 178 THR A CA 1
ATOM 1474 C C . THR A 1 178 ? 7.670 -3.545 10.867 1.00 71.25 178 THR A C 1
ATOM 1476 O O . THR A 1 178 ? 8.690 -4.012 11.417 1.00 71.25 178 THR A O 1
#